Protein AF-A0A3D3P8S0-F1 (afdb_monomer)

Structure (mmCIF, N/CA/C/O backbone):
data_AF-A0A3D3P8S0-F1
#
_entry.id   AF-A0A3D3P8S0-F1
#
loop_
_atom_site.group_PDB
_atom_site.id
_atom_site.type_symbol
_atom_site.label_atom_id
_atom_site.label_alt_id
_atom_site.label_comp_id
_atom_site.label_asym_id
_atom_site.label_entity_id
_atom_site.label_seq_id
_atom_site.pdbx_PDB_ins_code
_atom_site.Cartn_x
_atom_site.Cartn_y
_atom_site.Cartn_z
_atom_site.occupancy
_atom_site.B_iso_or_equiv
_atom_site.auth_seq_id
_atom_site.auth_comp_id
_atom_site.auth_asym_id
_atom_site.auth_atom_id
_atom_site.pdbx_PDB_model_num
ATOM 1 N N . ASP A 1 1 ? 12.740 5.173 21.506 1.00 44.25 1 ASP A N 1
ATOM 2 C CA . ASP A 1 1 ? 13.258 5.105 20.131 1.00 44.25 1 ASP A CA 1
ATOM 3 C C . ASP A 1 1 ? 12.558 6.151 19.266 1.00 44.25 1 ASP A C 1
ATOM 5 O O . ASP A 1 1 ? 11.591 5.880 18.563 1.00 44.25 1 ASP A O 1
ATOM 9 N N . THR A 1 2 ? 12.986 7.398 19.433 1.00 45.66 2 THR A N 1
ATOM 10 C CA . THR A 1 2 ? 12.642 8.544 18.584 1.00 45.66 2 THR A CA 1
ATOM 11 C C . THR A 1 2 ? 13.963 9.230 18.310 1.00 45.66 2 THR A C 1
ATOM 13 O O . THR A 1 2 ? 14.312 10.220 18.945 1.00 45.66 2 THR A O 1
ATOM 16 N N . ILE A 1 3 ? 14.748 8.599 17.442 1.00 44.72 3 ILE A N 1
ATOM 17 C CA . ILE A 1 3 ? 15.951 9.195 16.885 1.00 44.72 3 ILE A CA 1
ATOM 18 C C . ILE A 1 3 ? 15.497 9.873 15.594 1.00 44.72 3 ILE A C 1
ATOM 20 O O . ILE A 1 3 ? 14.934 9.240 14.694 1.00 44.72 3 ILE A O 1
ATOM 24 N N . ASP A 1 4 ? 15.651 11.185 15.607 1.00 49.22 4 ASP A N 1
ATOM 25 C CA . ASP A 1 4 ? 15.260 12.208 14.644 1.00 49.22 4 ASP A CA 1
ATOM 26 C C . ASP A 1 4 ? 15.830 11.960 13.228 1.00 49.22 4 ASP A C 1
ATOM 28 O O . ASP A 1 4 ? 16.736 12.639 12.760 1.00 49.22 4 ASP A O 1
ATOM 32 N N . GLY A 1 5 ? 15.358 10.903 12.556 1.00 44.31 5 GLY A N 1
ATOM 33 C CA . GLY A 1 5 ? 15.900 10.483 11.258 1.00 44.31 5 GLY A CA 1
ATOM 34 C C . GLY A 1 5 ? 15.191 9.311 10.573 1.00 44.31 5 GLY A C 1
ATOM 35 O O . GLY A 1 5 ? 15.248 9.202 9.346 1.00 44.31 5 GLY A O 1
ATOM 36 N N . SER A 1 6 ? 14.450 8.465 11.305 1.00 49.00 6 SER A N 1
ATOM 37 C CA . SER A 1 6 ? 13.497 7.559 10.648 1.00 49.00 6 SER A CA 1
ATOM 38 C C . SER A 1 6 ? 12.339 8.407 10.119 1.00 49.00 6 SER A C 1
ATOM 40 O O . SER A 1 6 ? 11.548 8.960 10.883 1.00 49.0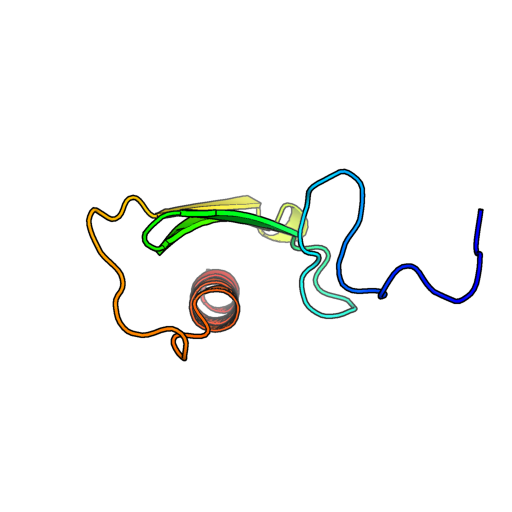0 6 SER A O 1
ATOM 42 N N . LYS A 1 7 ? 12.292 8.616 8.796 1.00 54.75 7 LYS A N 1
ATOM 43 C CA . LYS A 1 7 ? 11.214 9.372 8.144 1.00 54.75 7 LYS A CA 1
ATOM 44 C C . LYS A 1 7 ? 9.882 8.902 8.729 1.00 54.75 7 LYS A C 1
ATOM 46 O O . LYS A 1 7 ? 9.610 7.704 8.699 1.00 54.75 7 LYS A O 1
ATOM 51 N N . ARG A 1 8 ? 9.027 9.836 9.176 1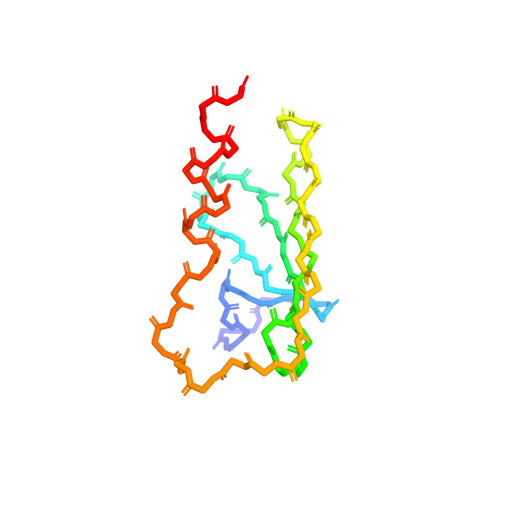.00 66.12 8 ARG A N 1
ATOM 52 C CA . ARG A 1 8 ? 7.649 9.595 9.677 1.00 66.12 8 ARG A CA 1
ATOM 53 C C . ARG A 1 8 ? 6.754 8.777 8.719 1.00 66.12 8 ARG A C 1
ATOM 55 O O . ARG A 1 8 ? 5.586 8.554 8.995 1.00 66.12 8 ARG A O 1
ATOM 62 N N . THR A 1 9 ? 7.293 8.361 7.580 1.00 83.31 9 THR A N 1
ATOM 63 C CA . THR A 1 9 ? 6.666 7.653 6.478 1.00 83.31 9 THR A CA 1
ATOM 64 C C . THR A 1 9 ? 7.141 6.200 6.328 1.00 83.31 9 THR A C 1
ATOM 66 O O . THR A 1 9 ? 6.717 5.563 5.367 1.00 83.31 9 THR A O 1
ATOM 69 N N . TYR A 1 10 ? 8.012 5.655 7.196 1.00 88.75 10 TYR A N 1
ATOM 70 C CA . TYR A 1 10 ? 8.450 4.248 7.108 1.00 88.75 10 TYR A CA 1
ATOM 71 C C . TYR A 1 10 ? 8.814 3.626 8.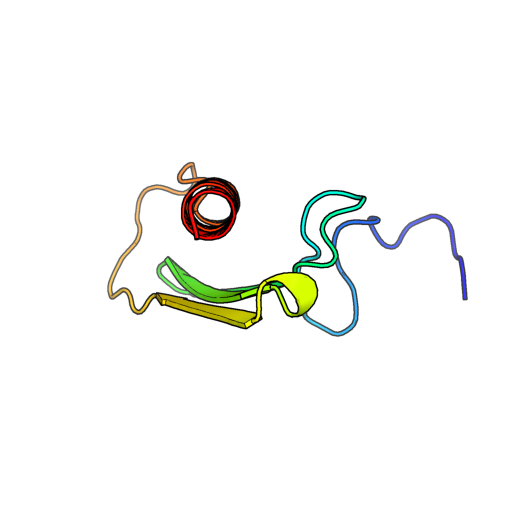466 1.00 88.75 10 TYR A C 1
ATOM 73 O O . TYR A 1 10 ? 9.585 4.213 9.224 1.00 88.75 10 TYR A O 1
ATOM 81 N N . LYS A 1 11 ? 8.318 2.416 8.760 1.00 91.12 11 LYS A N 1
ATOM 82 C CA . LYS A 1 11 ? 8.669 1.644 9.970 1.00 91.12 11 LYS A CA 1
ATOM 83 C C . LYS A 1 11 ? 8.451 0.144 9.751 1.00 91.12 11 LYS A C 1
ATOM 85 O O . LYS A 1 11 ? 7.481 -0.240 9.112 1.00 91.12 11 LYS A O 1
ATOM 90 N N . ASN A 1 12 ? 9.324 -0.708 10.300 1.00 92.75 12 ASN A N 1
ATOM 91 C CA . ASN A 1 12 ? 9.191 -2.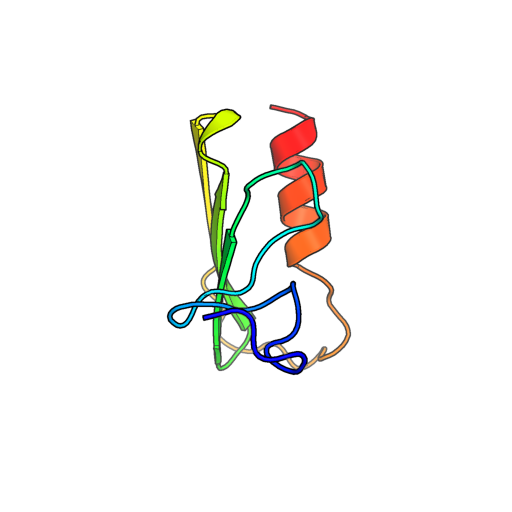177 10.273 1.00 92.75 12 ASN A CA 1
ATOM 92 C C . ASN A 1 12 ? 8.933 -2.771 8.870 1.00 92.75 12 ASN A C 1
ATOM 94 O O . ASN A 1 12 ? 8.128 -3.680 8.723 1.00 92.75 12 ASN A O 1
ATOM 98 N N . GLN A 1 13 ? 9.619 -2.256 7.846 1.00 93.06 13 GLN A N 1
ATOM 99 C CA . GLN A 1 13 ? 9.449 -2.637 6.433 1.00 93.06 13 GLN A CA 1
ATOM 100 C C . GLN A 1 13 ? 8.130 -2.208 5.762 1.00 93.06 13 GLN A C 1
ATOM 102 O O . GLN A 1 13 ? 7.805 -2.668 4.669 1.00 93.06 13 GLN A O 1
ATOM 107 N N . TRP A 1 14 ? 7.401 -1.276 6.375 1.00 94.81 14 TRP A N 1
ATOM 108 C CA . TRP A 1 14 ? 6.171 -0.710 5.831 1.00 94.81 14 TRP A CA 1
ATOM 109 C C . TRP A 1 14 ? 6.310 0.785 5.581 1.00 94.81 14 TRP A C 1
ATOM 111 O O . TRP A 1 14 ? 6.785 1.532 6.438 1.00 94.81 14 TRP A O 1
ATOM 121 N N . GLY A 1 15 ? 5.832 1.229 4.420 1.00 93.06 15 GLY A N 1
ATOM 122 C CA . GLY A 1 15 ? 5.502 2.624 4.181 1.00 93.06 15 GLY A CA 1
ATOM 123 C C . GLY A 1 15 ? 4.265 3.006 4.984 1.00 93.06 15 GLY A C 1
ATOM 124 O O . GLY A 1 15 ? 3.270 2.288 4.982 1.00 93.06 15 GLY A O 1
ATOM 125 N N . LEU A 1 16 ? 4.321 4.134 5.676 1.00 92.94 16 LEU A N 1
ATOM 126 C CA . LEU A 1 16 ? 3.198 4.674 6.430 1.00 92.94 16 LEU A CA 1
ATOM 127 C C . LEU A 1 16 ? 2.433 5.660 5.544 1.00 92.94 16 LEU A C 1
ATOM 129 O O . LEU A 1 16 ? 3.029 6.465 4.817 1.00 92.94 16 LEU A O 1
ATOM 133 N N . GLY A 1 17 ? 1.108 5.558 5.577 1.00 90.06 17 GLY A N 1
ATOM 134 C CA . GLY A 1 17 ? 0.200 6.498 4.937 1.00 90.06 17 GLY A CA 1
ATOM 135 C C . GLY A 1 17 ? 0.268 7.890 5.577 1.00 90.06 17 GLY A C 1
ATOM 136 O O . GLY A 1 17 ? 1.026 8.115 6.523 1.00 90.06 17 GLY A O 1
ATOM 137 N N . PRO A 1 18 ? -0.500 8.859 5.054 1.00 88.31 18 PRO A N 1
ATOM 138 C CA . PRO A 1 18 ? -0.531 10.203 5.614 1.00 88.31 18 PRO A CA 1
ATOM 139 C C . PRO A 1 18 ? -0.937 10.200 7.093 1.00 88.31 18 PRO A C 1
ATOM 141 O O . PRO A 1 18 ? -1.724 9.360 7.541 1.00 88.31 18 PRO A O 1
ATOM 144 N N . ASN A 1 19 ? -0.413 11.169 7.846 1.00 84.81 19 ASN A N 1
ATOM 145 C CA . ASN A 1 19 ? -0.747 11.344 9.258 1.00 84.81 19 ASN A CA 1
ATOM 146 C C . ASN A 1 19 ? -2.270 11.391 9.454 1.00 84.81 19 ASN A C 1
ATOM 148 O O . ASN A 1 19 ? -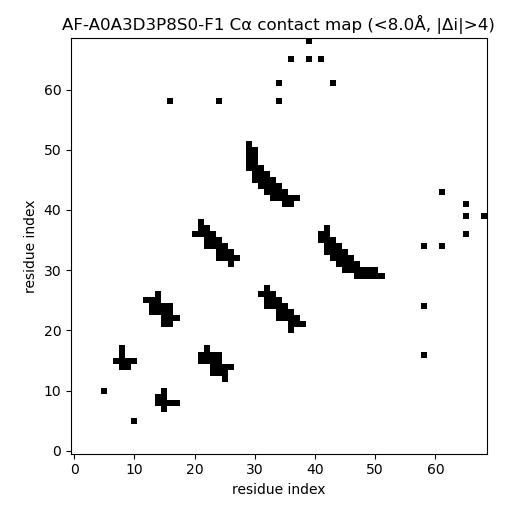2.978 12.033 8.683 1.00 84.81 19 ASN A O 1
ATOM 152 N N . GLY A 1 20 ? -2.757 10.715 10.494 1.00 83.75 20 GLY A N 1
ATOM 153 C CA . GLY A 1 20 ? -4.181 10.662 10.837 1.00 83.75 20 GLY A CA 1
ATOM 154 C C . GLY A 1 20 ? -4.969 9.542 10.155 1.00 83.75 20 GLY A C 1
ATOM 155 O O . GLY A 1 20 ? -5.978 9.120 10.706 1.00 83.75 20 GLY A O 1
ATOM 156 N N . TYR A 1 21 ? -4.492 8.986 9.036 1.00 88.25 21 TYR A N 1
ATOM 157 C CA . TYR A 1 21 ? -5.189 7.870 8.386 1.00 88.25 21 TYR A CA 1
ATOM 158 C C . TYR A 1 21 ? -4.904 6.533 9.069 1.00 88.25 21 TYR A C 1
ATOM 160 O O . TYR A 1 21 ? -5.785 5.694 9.167 1.00 88.25 21 TYR A O 1
ATOM 168 N N . GLY A 1 22 ? -3.674 6.304 9.538 1.00 91.94 22 GLY A N 1
ATOM 169 C CA . GLY A 1 22 ? -3.289 5.003 10.102 1.00 91.94 22 GLY A CA 1
ATOM 170 C C . GLY A 1 22 ? -3.209 3.872 9.067 1.00 91.94 22 GLY A C 1
ATOM 171 O O . GLY A 1 22 ? -3.088 2.708 9.441 1.00 91.94 22 GLY A O 1
ATOM 172 N N . SER A 1 23 ? -3.244 4.211 7.775 1.00 95.00 23 SER A N 1
ATOM 173 C CA . SER A 1 23 ? -2.980 3.278 6.684 1.00 95.00 23 SER A CA 1
ATOM 174 C C . SER A 1 23 ? -1.484 3.019 6.519 1.00 95.00 23 SER A C 1
ATOM 176 O O . SER A 1 23 ? -0.640 3.841 6.887 1.00 95.00 23 SER A O 1
ATOM 178 N N . PHE A 1 24 ? -1.139 1.868 5.956 1.00 96.00 24 PHE A N 1
ATOM 179 C CA . PHE A 1 24 ? 0.240 1.471 5.687 1.00 96.00 24 PHE A CA 1
ATOM 180 C C . PHE A 1 24 ? 0.312 0.569 4.454 1.00 96.00 24 PHE A C 1
ATOM 182 O O . PHE A 1 24 ? -0.691 0.011 4.013 1.00 96.00 24 PHE A O 1
ATOM 189 N N . TYR A 1 25 ? 1.489 0.469 3.840 1.00 96.25 25 TYR A N 1
ATOM 190 C CA . TYR A 1 25 ? 1.660 -0.241 2.579 1.00 96.25 25 TYR A CA 1
ATOM 191 C C . TYR A 1 25 ? 3.069 -0.796 2.372 1.00 96.25 25 TYR A C 1
ATOM 193 O O . TYR A 1 25 ? 4.055 -0.252 2.867 1.00 96.25 25 TYR A O 1
ATOM 201 N N . ALA A 1 26 ? 3.163 -1.871 1.601 1.00 95.38 26 ALA A N 1
ATOM 202 C CA . ALA A 1 26 ? 4.408 -2.452 1.122 1.00 95.38 26 ALA A CA 1
ATOM 203 C C . ALA A 1 26 ? 4.475 -2.309 -0.400 1.00 95.38 26 ALA A C 1
ATOM 205 O O . ALA A 1 26 ? 3.454 -2.413 -1.084 1.00 95.38 26 ALA A O 1
ATOM 206 N N . VAL A 1 27 ? 5.677 -2.062 -0.924 1.00 91.75 27 VAL A N 1
ATOM 207 C CA . VAL A 1 27 ? 5.930 -1.918 -2.363 1.00 91.75 27 VAL A CA 1
ATOM 208 C C . VAL A 1 27 ? 6.905 -2.998 -2.800 1.00 91.75 27 VAL A C 1
ATOM 210 O O . VAL A 1 27 ? 8.011 -3.084 -2.273 1.00 91.75 27 VAL A O 1
ATOM 213 N N . GLY A 1 28 ? 6.502 -3.801 -3.777 1.00 89.50 28 GLY A N 1
ATOM 214 C CA . GLY A 1 28 ? 7.374 -4.740 -4.468 1.00 89.50 28 GLY A CA 1
ATOM 215 C C . GLY A 1 28 ? 7.849 -4.189 -5.811 1.00 89.50 28 GLY A C 1
ATOM 216 O O . GLY A 1 28 ? 7.268 -3.257 -6.382 1.00 89.50 28 GLY A O 1
ATOM 217 N N . LEU A 1 29 ? 8.902 -4.807 -6.349 1.00 86.81 29 LEU A N 1
ATOM 218 C CA . LEU A 1 29 ? 9.406 -4.501 -7.687 1.00 86.81 29 LEU A CA 1
ATOM 219 C C . LEU A 1 29 ? 8.290 -4.590 -8.736 1.00 86.81 29 LEU A C 1
ATOM 221 O O . LEU A 1 29 ? 7.312 -5.320 -8.570 1.00 86.81 29 LEU A O 1
ATOM 225 N N . TYR A 1 30 ? 8.457 -3.828 -9.817 1.00 87.25 30 TYR A N 1
ATOM 226 C CA . TYR A 1 30 ? 7.524 -3.767 -10.949 1.00 87.25 30 TYR A CA 1
ATOM 227 C C . TYR A 1 30 ? 6.121 -3.233 -10.607 1.00 87.25 30 TYR A C 1
ATOM 229 O O . TYR A 1 30 ? 5.180 -3.384 -11.384 1.00 87.25 30 TYR A O 1
ATOM 237 N N . GLY A 1 31 ? 5.999 -2.515 -9.485 1.00 87.69 31 GLY A N 1
ATOM 238 C CA . GLY A 1 31 ? 4.771 -1.842 -9.062 1.00 87.69 31 GLY A CA 1
ATOM 239 C C . GLY A 1 31 ? 3.824 -2.745 -8.279 1.00 87.69 31 GLY A C 1
ATOM 240 O O . GLY A 1 31 ? 2.620 -2.516 -8.287 1.00 87.69 31 GLY A O 1
ATOM 241 N N . GLN A 1 32 ? 4.320 -3.781 -7.624 1.00 91.88 32 GLN A N 1
ATOM 242 C CA . GLN A 1 32 ? 3.476 -4.593 -6.754 1.00 91.88 32 GLN A CA 1
ATOM 243 C C . GLN A 1 32 ? 3.170 -3.823 -5.465 1.00 91.88 32 GLN A C 1
ATOM 245 O O . GLN A 1 32 ? 4.046 -3.124 -4.957 1.00 91.88 32 GLN A O 1
ATOM 250 N N . PHE A 1 33 ? 1.949 -3.924 -4.942 1.00 94.38 33 PHE A N 1
ATOM 251 C CA . PHE A 1 33 ? 1.572 -3.283 -3.682 1.00 94.38 33 PHE A CA 1
ATOM 252 C C . PHE A 1 33 ? 0.688 -4.176 -2.822 1.00 94.38 33 PHE A C 1
ATOM 254 O O . PHE A 1 33 ? -0.192 -4.876 -3.324 1.00 94.38 33 PHE A O 1
ATOM 261 N N . ILE A 1 34 ? 0.875 -4.035 -1.514 1.00 97.69 34 ILE A N 1
ATOM 262 C CA . ILE A 1 34 ? -0.128 -4.355 -0.500 1.00 97.69 34 ILE A CA 1
ATOM 263 C C . ILE A 1 34 ? -0.405 -3.050 0.239 1.00 97.69 34 ILE A C 1
ATOM 265 O O . ILE A 1 34 ? 0.532 -2.438 0.745 1.00 97.69 34 ILE A O 1
ATOM 269 N N . TYR A 1 35 ? -1.657 -2.608 0.281 1.00 97.31 35 TYR A N 1
ATOM 270 C CA . TYR A 1 35 ? -2.106 -1.426 1.015 1.00 97.31 35 TYR A CA 1
ATOM 271 C C . TYR A 1 35 ? -3.177 -1.842 2.021 1.00 97.31 35 TYR A C 1
ATOM 273 O O . TYR A 1 35 ? -4.101 -2.578 1.678 1.00 97.31 35 TYR A O 1
ATOM 281 N N . VAL A 1 36 ? -3.045 -1.381 3.259 1.00 98.12 36 VAL A N 1
ATOM 282 C CA . VAL A 1 36 ? -3.902 -1.767 4.379 1.00 98.12 36 VAL A CA 1
ATOM 283 C C . VAL A 1 36 ? -4.417 -0.510 5.065 1.00 98.12 36 VAL A C 1
ATOM 285 O O . VAL A 1 36 ? -3.636 0.372 5.431 1.00 98.12 36 VAL A O 1
ATOM 288 N N . TYR A 1 37 ? -5.732 -0.448 5.265 1.00 97.50 37 TYR A N 1
ATOM 289 C CA . TYR A 1 37 ? -6.402 0.601 6.020 1.00 97.50 37 TYR A CA 1
ATOM 290 C C . TYR A 1 37 ? -7.351 -0.030 7.058 1.00 97.50 37 TYR A C 1
ATOM 292 O O . TYR A 1 37 ? -8.530 -0.253 6.772 1.00 97.50 37 TYR A O 1
ATOM 300 N N . PRO A 1 38 ? -6.852 -0.312 8.279 1.00 96.88 38 PRO A N 1
ATOM 301 C CA . PRO A 1 38 ? -7.609 -1.047 9.294 1.00 96.88 38 PRO A CA 1
ATOM 302 C C . PRO A 1 38 ? -8.901 -0.357 9.740 1.00 96.88 38 PRO A C 1
ATOM 304 O O . PRO A 1 38 ? -9.923 -1.014 9.888 1.00 96.88 38 PRO A O 1
ATOM 307 N N . GLN A 1 39 ? -8.878 0.966 9.921 1.00 94.62 39 GLN A N 1
ATOM 308 C CA . GLN A 1 39 ? -10.020 1.738 10.425 1.00 94.62 39 GLN A CA 1
ATOM 309 C C . GLN A 1 39 ? -11.210 1.706 9.460 1.00 94.62 39 GLN A C 1
ATOM 311 O O . GLN A 1 39 ? -12.349 1.825 9.897 1.00 94.62 39 GLN A O 1
ATOM 316 N N . LYS A 1 40 ? -10.942 1.524 8.162 1.00 95.56 40 LYS A N 1
ATOM 317 C CA . LYS A 1 40 ? -11.959 1.330 7.124 1.00 95.56 40 LYS A CA 1
ATOM 318 C C . LYS A 1 40 ? -12.224 -0.141 6.799 1.00 95.56 40 LYS A C 1
ATOM 320 O O . LYS A 1 40 ? -13.073 -0.431 5.969 1.00 95.56 40 LYS A O 1
ATOM 325 N N . ASN A 1 41 ? -11.506 -1.069 7.434 1.00 97.06 41 ASN A N 1
ATOM 326 C CA . ASN A 1 41 ? -11.545 -2.497 7.124 1.00 97.06 41 ASN A CA 1
ATOM 327 C C . ASN A 1 41 ? -11.259 -2.801 5.636 1.00 97.06 41 ASN A C 1
ATOM 329 O O . ASN A 1 41 ? -11.905 -3.646 5.018 1.00 97.06 41 ASN A O 1
ATOM 333 N N . VAL A 1 42 ? -10.287 -2.090 5.049 1.00 97.69 42 VAL A N 1
ATOM 334 C CA . VAL A 1 42 ? -9.928 -2.205 3.627 1.00 97.69 42 VAL A CA 1
ATOM 335 C C . VAL A 1 42 ? -8.518 -2.767 3.469 1.00 97.69 42 VAL A C 1
ATOM 337 O O . VAL A 1 42 ? -7.560 -2.288 4.081 1.00 97.69 42 VAL A O 1
ATOM 340 N N . VAL A 1 43 ? -8.380 -3.745 2.573 1.00 98.19 43 VAL A N 1
ATOM 341 C CA . VAL A 1 43 ? -7.095 -4.224 2.052 1.00 98.19 43 VAL A CA 1
ATOM 342 C C . VAL A 1 43 ? -7.136 -4.155 0.531 1.00 98.19 43 VAL A C 1
ATOM 344 O O . VAL A 1 43 ? -8.057 -4.675 -0.094 1.00 98.19 43 VAL A O 1
ATOM 347 N N . ILE A 1 44 ? -6.127 -3.527 -0.070 1.00 97.88 44 ILE A N 1
ATOM 348 C CA . ILE A 1 44 ? -5.971 -3.432 -1.523 1.00 97.88 44 ILE A CA 1
ATOM 349 C C . ILE A 1 44 ? -4.675 -4.138 -1.913 1.00 97.88 44 ILE A C 1
ATOM 351 O O . ILE A 1 44 ? -3.593 -3.799 -1.430 1.00 97.88 44 ILE A O 1
ATOM 355 N N . VAL A 1 45 ? -4.781 -5.103 -2.824 1.00 97.62 45 VAL A N 1
ATOM 356 C CA . VAL A 1 45 ? -3.637 -5.826 -3.388 1.00 97.62 45 VAL A CA 1
ATOM 357 C C . VAL A 1 45 ? -3.508 -5.471 -4.863 1.00 97.62 45 VAL A C 1
ATOM 359 O O . VAL A 1 45 ? -4.465 -5.589 -5.625 1.00 97.62 45 VAL A O 1
ATOM 362 N N . ARG A 1 46 ? -2.310 -5.049 -5.278 1.00 93.75 46 ARG A N 1
ATOM 363 C CA . ARG A 1 46 ? -1.979 -4.780 -6.682 1.00 93.75 46 ARG A CA 1
ATOM 364 C C . ARG A 1 46 ? -0.832 -5.675 -7.121 1.00 93.75 46 ARG A C 1
ATOM 366 O O . ARG A 1 46 ? 0.306 -5.481 -6.701 1.00 93.75 46 ARG A O 1
ATOM 373 N N . THR A 1 47 ? -1.108 -6.589 -8.040 1.00 93.12 47 THR A N 1
ATOM 374 C CA . THR A 1 47 ? -0.082 -7.333 -8.780 1.00 93.12 47 THR A CA 1
ATOM 375 C C . THR A 1 47 ? 0.232 -6.617 -10.090 1.00 93.12 47 THR A C 1
ATOM 377 O O . THR A 1 47 ? -0.673 -6.119 -10.759 1.00 93.12 47 THR A O 1
ATOM 380 N N . ALA A 1 48 ? 1.502 -6.559 -10.484 1.00 87.44 48 ALA A N 1
ATOM 381 C CA . ALA A 1 48 ? 1.914 -5.943 -11.742 1.00 87.44 48 ALA A CA 1
ATOM 382 C C . ALA A 1 48 ? 3.180 -6.612 -12.287 1.00 87.44 48 ALA A C 1
ATOM 384 O O . ALA A 1 48 ? 4.047 -7.024 -11.521 1.00 87.44 48 ALA A O 1
ATOM 385 N N . LYS A 1 49 ? 3.277 -6.708 -13.618 1.00 83.44 49 LYS A N 1
ATOM 386 C CA . LYS A 1 49 ? 4.416 -7.327 -14.318 1.00 83.44 49 LYS A CA 1
ATOM 387 C C . LYS A 1 49 ? 5.492 -6.314 -14.721 1.00 83.44 49 LYS A C 1
ATOM 389 O O . LYS A 1 49 ? 6.661 -6.663 -14.816 1.00 83.44 49 LYS A O 1
ATOM 394 N N . LEU A 1 50 ? 5.105 -5.061 -14.963 1.00 74.31 50 LEU A N 1
ATOM 395 C CA . LEU A 1 50 ? 6.013 -3.973 -15.304 1.00 74.31 50 LEU A CA 1
ATOM 396 C C . LEU A 1 50 ? 5.352 -2.636 -14.963 1.00 74.31 50 LEU A C 1
ATOM 398 O O . LEU A 1 50 ? 4.222 -2.376 -15.372 1.00 74.31 50 LEU A O 1
ATOM 402 N N . ASN A 1 51 ? 6.064 -1.774 -14.240 1.00 66.44 51 ASN A N 1
ATOM 403 C CA . ASN A 1 51 ? 5.665 -0.385 -14.058 1.00 66.44 5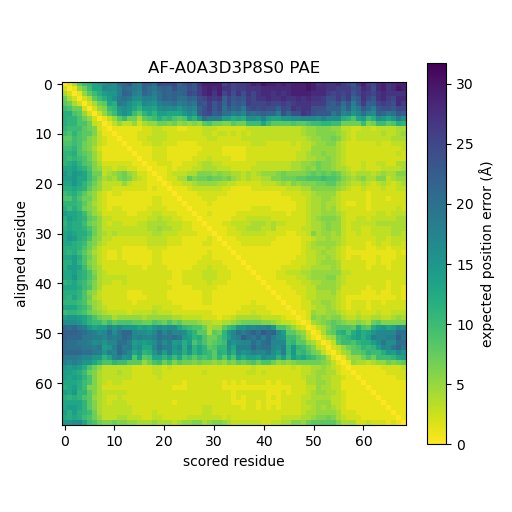1 ASN A CA 1
ATOM 404 C C . ASN A 1 51 ? 6.851 0.519 -14.407 1.00 66.44 51 ASN A C 1
ATOM 406 O O . ASN A 1 51 ? 7.718 0.764 -13.571 1.00 66.44 51 ASN A O 1
ATOM 410 N N . LEU A 1 52 ? 6.911 0.961 -15.666 1.00 61.97 52 LEU A N 1
ATOM 411 C CA . LEU A 1 52 ? 7.960 1.866 -16.157 1.00 61.97 52 LEU A CA 1
ATOM 412 C C . LEU A 1 52 ? 7.766 3.302 -15.648 1.00 61.97 52 LEU A C 1
ATOM 414 O O . LEU A 1 52 ? 8.718 4.078 -15.610 1.00 61.97 52 LEU A O 1
ATOM 418 N N . ASN A 1 53 ? 6.553 3.646 -15.201 1.00 62.12 53 ASN A N 1
ATOM 419 C CA . ASN A 1 53 ? 6.248 4.958 -14.652 1.00 62.12 53 ASN A CA 1
ATOM 420 C C . ASN A 1 53 ? 6.575 5.013 -13.157 1.00 62.12 53 ASN A C 1
ATOM 422 O O . ASN A 1 53 ? 5.747 4.720 -12.291 1.00 62.12 53 ASN A O 1
ATOM 426 N N . LYS A 1 54 ? 7.799 5.463 -12.855 1.00 56.09 54 LYS A N 1
ATOM 427 C CA . LYS A 1 54 ? 8.264 5.759 -11.486 1.00 56.09 54 LYS A CA 1
ATOM 428 C C . LYS A 1 54 ? 7.439 6.855 -10.787 1.00 56.09 54 LYS A C 1
ATOM 430 O O . LYS A 1 54 ? 7.468 6.936 -9.565 1.00 56.09 54 LYS A O 1
ATOM 435 N N . ASN A 1 55 ? 6.683 7.653 -11.548 1.00 57.38 55 ASN A N 1
ATOM 436 C CA . ASN A 1 55 ? 5.895 8.781 -11.045 1.00 57.38 55 ASN A CA 1
ATOM 437 C C . ASN A 1 55 ? 4.459 8.420 -10.625 1.00 57.38 55 ASN A C 1
ATOM 439 O O . ASN A 1 55 ? 3.729 9.297 -10.169 1.00 57.38 55 ASN A O 1
ATOM 443 N N . THR A 1 56 ? 4.012 7.164 -10.761 1.00 65.62 56 THR A N 1
ATOM 444 C CA . THR A 1 56 ? 2.653 6.806 -10.328 1.00 65.62 56 THR A CA 1
ATOM 445 C C . THR A 1 56 ? 2.575 6.708 -8.807 1.00 65.62 56 THR A C 1
ATOM 447 O O . THR A 1 56 ? 3.119 5.789 -8.190 1.00 65.62 56 THR A O 1
ATOM 450 N N . LEU A 1 57 ? 1.843 7.635 -8.192 1.00 83.06 57 LEU A N 1
ATOM 451 C CA . LEU A 1 57 ? 1.647 7.699 -6.746 1.00 83.06 57 LEU A CA 1
ATOM 452 C C . LEU A 1 57 ? 0.497 6.783 -6.288 1.00 83.06 57 LEU A C 1
ATOM 454 O O . LEU A 1 57 ? -0.476 7.245 -5.695 1.00 83.06 57 LEU A O 1
ATOM 458 N N . TRP A 1 58 ? 0.610 5.475 -6.548 1.00 89.00 58 TRP A N 1
ATOM 459 C CA . TRP A 1 58 ? -0.432 4.469 -6.267 1.00 89.00 58 TRP A CA 1
ATOM 460 C C . TRP A 1 58 ? -1.020 4.547 -4.852 1.00 89.00 58 TRP A C 1
ATOM 462 O O . TRP A 1 58 ? -2.223 4.389 -4.683 1.00 89.00 58 TRP A O 1
ATOM 472 N N . LYS A 1 59 ? -0.205 4.886 -3.847 1.00 87.50 59 LYS A N 1
ATOM 473 C CA . LYS A 1 59 ? -0.662 5.087 -2.464 1.00 87.50 59 LYS A CA 1
ATOM 474 C C . LYS A 1 59 ? -1.789 6.125 -2.319 1.00 87.50 59 LYS A C 1
ATOM 476 O O . LYS A 1 59 ? -2.645 5.939 -1.466 1.00 87.50 59 LYS A O 1
ATOM 481 N N . TYR A 1 60 ? -1.812 7.188 -3.132 1.00 89.94 60 TYR A N 1
ATOM 482 C CA . TYR A 1 60 ? -2.887 8.190 -3.093 1.00 89.94 60 TYR A CA 1
ATOM 483 C C . TYR A 1 60 ? -4.139 7.714 -3.824 1.00 89.94 60 TYR A C 1
ATOM 485 O O . TYR A 1 60 ? -5.236 8.004 -3.369 1.00 89.94 60 TYR A O 1
ATOM 493 N N . ALA A 1 61 ? -3.993 6.944 -4.906 1.00 93.00 61 ALA A N 1
ATOM 494 C CA . ALA A 1 61 ? -5.140 6.310 -5.550 1.00 93.00 61 ALA A CA 1
ATOM 495 C C . ALA A 1 61 ? -5.824 5.323 -4.590 1.00 93.00 61 ALA A C 1
ATOM 497 O O . ALA A 1 61 ? -7.040 5.336 -4.456 1.00 93.00 61 ALA A O 1
ATOM 498 N N . PHE A 1 62 ? -5.043 4.519 -3.862 1.00 95.19 62 PHE A N 1
ATOM 499 C CA . PHE A 1 62 ? -5.574 3.605 -2.847 1.00 95.19 62 PHE A CA 1
ATOM 500 C C . PHE A 1 62 ? -6.260 4.339 -1.700 1.00 95.19 62 PHE A C 1
ATOM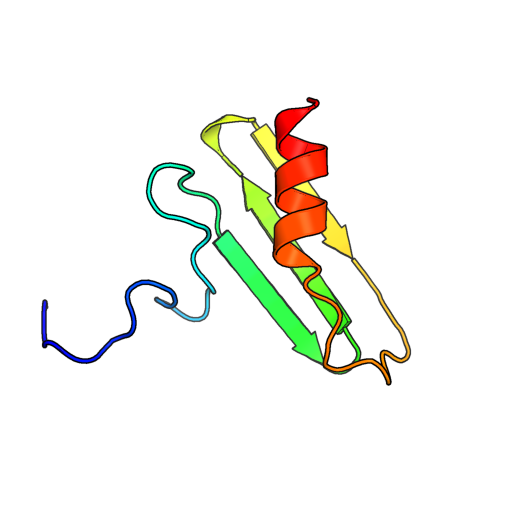 502 O O . PHE A 1 62 ? -7.319 3.906 -1.264 1.00 95.19 62 PHE A O 1
ATOM 509 N N . LEU A 1 63 ? -5.689 5.462 -1.258 1.00 93.44 63 LEU A N 1
ATOM 510 C CA . LEU A 1 63 ? -6.313 6.328 -0.265 1.00 93.44 63 LEU A CA 1
ATOM 511 C C . LEU A 1 63 ? -7.669 6.851 -0.749 1.00 93.44 63 LEU A C 1
ATOM 513 O O . LEU A 1 63 ? -8.653 6.686 -0.049 1.00 93.44 63 LEU A O 1
ATOM 517 N N . GLN A 1 64 ? -7.735 7.399 -1.968 1.00 94.69 64 GLN A N 1
ATOM 518 C CA . GLN A 1 64 ? -8.978 7.918 -2.550 1.00 94.69 64 GLN A CA 1
ATOM 519 C C . GLN A 1 64 ? -10.042 6.830 -2.726 1.00 94.69 64 GLN A C 1
ATOM 521 O O . GLN A 1 64 ? -11.210 7.076 -2.448 1.00 94.69 64 GLN A O 1
ATOM 526 N N . ILE A 1 65 ? -9.643 5.630 -3.161 1.00 95.19 65 ILE A N 1
ATOM 527 C CA . ILE A 1 65 ? -10.547 4.476 -3.248 1.00 95.19 65 ILE A CA 1
ATOM 528 C C . ILE A 1 65 ? -11.064 4.121 -1.856 1.00 95.19 65 ILE A C 1
ATOM 530 O O . ILE A 1 65 ? -12.267 3.985 -1.675 1.00 95.19 65 ILE A O 1
ATOM 534 N N . ALA A 1 66 ? -10.171 3.997 -0.869 1.00 95.12 66 ALA A N 1
ATOM 535 C CA . ALA A 1 66 ? -10.566 3.680 0.495 1.00 95.12 66 ALA A CA 1
ATOM 536 C C . ALA A 1 66 ? -11.476 4.769 1.081 1.00 95.12 66 ALA A C 1
ATOM 538 O O . ALA A 1 66 ? -12.438 4.440 1.757 1.00 95.12 66 ALA A O 1
ATOM 539 N N . ASP A 1 67 ? -11.239 6.049 0.793 1.00 94.12 67 ASP A N 1
ATOM 540 C CA . ASP A 1 67 ? -12.063 7.160 1.279 1.00 94.12 67 ASP A CA 1
ATOM 541 C C . ASP A 1 67 ? -13.511 7.116 0.778 1.00 94.12 67 ASP A C 1
ATOM 543 O O . ASP A 1 67 ? -14.398 7.585 1.489 1.00 94.12 67 ASP A O 1
ATOM 547 N N . GLN A 1 68 ? -13.754 6.497 -0.379 1.00 95.06 68 GLN A N 1
ATOM 548 C CA . GLN A 1 68 ? -15.083 6.332 -0.978 1.00 95.06 68 GLN A CA 1
ATOM 549 C C . GLN A 1 68 ? -15.840 5.078 -0.505 1.00 95.06 68 GLN A C 1
ATOM 551 O O . GLN A 1 68 ? -17.014 4.932 -0.846 1.00 95.06 68 GLN A O 1
ATOM 556 N N . LEU A 1 69 ? -15.183 4.185 0.244 1.00 92.00 69 LEU A N 1
ATOM 557 C CA . LEU A 1 69 ? -15.782 3.016 0.901 1.00 92.00 69 LEU A CA 1
ATOM 558 C C . LEU A 1 69 ? -16.189 3.351 2.342 1.00 92.00 69 LEU A C 1
ATOM 560 O O . LEU A 1 69 ? -17.265 2.869 2.751 1.00 92.00 69 LEU A O 1
#

Sequence (69 aa):
DTIDGSKRTYKNQWGLGPNGYGSFYAVGLYGQFIYVYPQKNVVIVRTAKLNLNKNTLWKYAFLQIADQL

Nearest PDB structures (foldseek):
  4d4q-assembly1_A  TM=4.354E-01  e=4.465E+00  Saccharomyces cerevisiae
  5nnj-assembly2_D  TM=5.397E-01  e=7.510E+00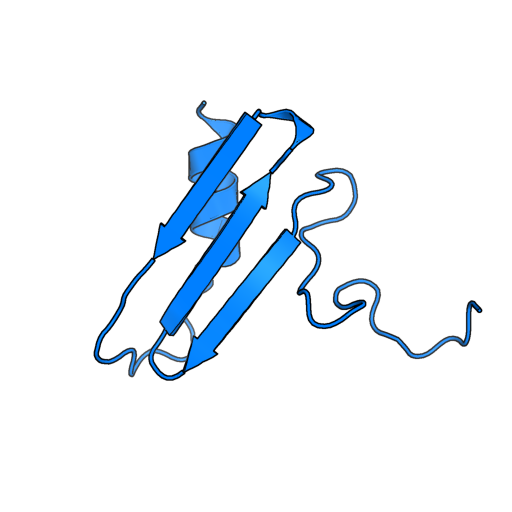  Mus musculus

pLDDT: mean 84.52, std 16.04, range [44.25, 98.19]

Radius of gyration: 12.8 Å; Cα contacts (8 Å, |Δi|>4): 89; chains: 1; bounding box: 32×20×36 Å

Foldseek 3Di:
DCDPPPPPQDDPQWGAADPPQRKIKHADPQGWIWIDRVVLPDIDTDDGDHDPPPPDPVSVVVVVVSVVD

Mean predicted aligned error: 6.33 Å

Secondary structure (DSSP, 8-state):
---TTS-TTEETTEEE-STTT--EEEEEGGGEEEEEEGGGTEEEEE--S----TT--HHHHHHHHHHT-

Solvent-accessible surface area (backbone atoms only — not comparable to full-atom values): 4346 Å² total; per-residue (Å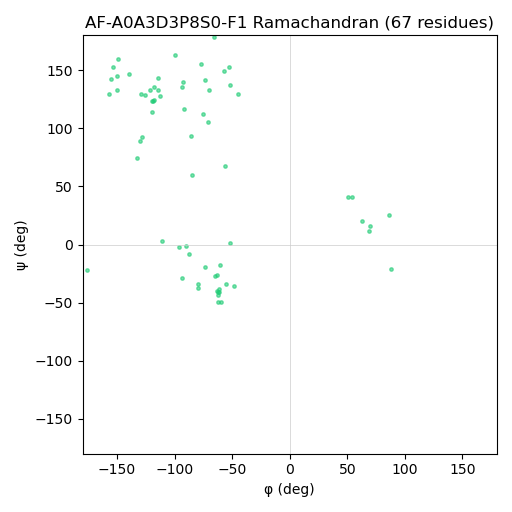²): 143,84,68,97,72,68,54,94,43,51,58,96,88,29,38,42,44,62,90,91,67,75,25,35,30,42,79,47,78,36,61,20,37,44,37,42,29,69,92,78,72,43,75,49,78,40,86,48,91,72,50,89,62,85,80,66,62,57,72,56,56,53,47,55,54,56,72,76,106